Protein AF-A0A661F7D6-F1 (afdb_monomer_lite)

Sequence (61 aa):
IESVMEIVIDGLTKEDIDKAMRVGIQAVCDLGAENGIKRISAGNYGGKLGPFHFHLQEIMA

Structure (mmCIF, N/CA/C/O backbone):
data_AF-A0A661F7D6-F1
#
_entry.id   AF-A0A661F7D6-F1
#
loop_
_atom_site.group_PDB
_atom_site.id
_atom_site.type_symbol
_atom_site.label_atom_id
_atom_site.label_alt_id
_atom_site.label_comp_id
_atom_site.label_asym_id
_atom_site.label_entity_id
_atom_site.label_seq_id
_atom_site.pdbx_PDB_ins_code
_atom_site.Cartn_x
_atom_site.Cartn_y
_atom_site.Cartn_z
_atom_site.occup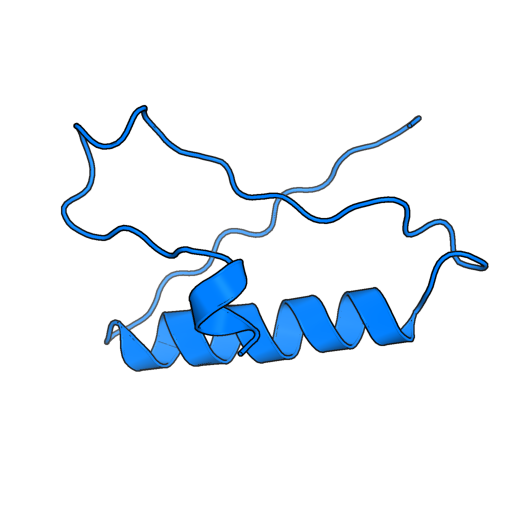ancy
_atom_site.B_iso_or_equiv
_atom_site.auth_seq_id
_atom_site.auth_comp_id
_atom_site.auth_asym_id
_atom_site.auth_atom_id
_atom_site.pdbx_PDB_model_num
ATOM 1 N N . ILE A 1 1 ? 15.753 6.251 -7.336 1.00 93.06 1 ILE A N 1
ATOM 2 C CA . ILE A 1 1 ? 14.302 6.538 -7.251 1.00 93.06 1 ILE A CA 1
ATOM 3 C C . ILE A 1 1 ? 14.142 7.976 -7.693 1.00 93.06 1 ILE A C 1
ATOM 5 O O . ILE A 1 1 ? 14.678 8.839 -7.014 1.00 93.06 1 ILE A O 1
ATOM 9 N N . GLU A 1 2 ? 13.528 8.206 -8.848 1.00 94.50 2 GLU A N 1
ATOM 10 C CA . GLU A 1 2 ? 13.432 9.540 -9.468 1.00 94.50 2 GLU A CA 1
ATOM 11 C C . GLU A 1 2 ? 12.068 10.199 -9.225 1.00 94.50 2 GLU A C 1
ATOM 13 O O . GLU A 1 2 ? 11.952 11.417 -9.268 1.00 94.50 2 GLU A O 1
ATOM 18 N N . SER A 1 3 ? 11.047 9.395 -8.911 1.00 96.62 3 SER A N 1
ATOM 19 C CA . SER A 1 3 ? 9.705 9.840 -8.544 1.00 96.62 3 SER A CA 1
ATOM 20 C C . SER A 1 3 ? 9.093 8.887 -7.515 1.00 96.62 3 SER A C 1
ATOM 22 O O . SER A 1 3 ? 9.482 7.716 -7.424 1.00 96.62 3 SER A O 1
ATOM 24 N N . VAL A 1 4 ? 8.154 9.403 -6.725 1.00 97.56 4 VAL A N 1
ATOM 25 C CA . VAL A 1 4 ? 7.323 8.654 -5.778 1.00 97.56 4 VAL A CA 1
ATOM 26 C C . VAL A 1 4 ? 5.889 9.145 -5.946 1.00 97.56 4 VAL A C 1
ATOM 28 O O . VAL A 1 4 ? 5.659 10.350 -6.005 1.00 97.56 4 VAL A O 1
ATOM 31 N N . MET A 1 5 ? 4.939 8.216 -6.017 1.00 97.19 5 MET A N 1
ATOM 32 C CA . MET A 1 5 ? 3.513 8.511 -6.127 1.00 97.19 5 MET A CA 1
ATOM 33 C C . MET A 1 5 ? 2.776 7.924 -4.925 1.00 97.19 5 MET A C 1
ATOM 35 O O . MET A 1 5 ? 3.109 6.827 -4.475 1.00 97.19 5 MET A O 1
ATOM 39 N N . GLU A 1 6 ? 1.791 8.658 -4.417 1.00 98.44 6 GLU A N 1
ATOM 40 C CA . GLU A 1 6 ? 0.953 8.247 -3.293 1.00 98.44 6 GLU A CA 1
ATOM 41 C C . GLU A 1 6 ? -0.484 8.031 -3.770 1.00 98.44 6 GLU A C 1
ATOM 43 O O . GLU A 1 6 ? -1.020 8.832 -4.535 1.00 98.44 6 GLU A O 1
ATOM 48 N N . ILE A 1 7 ? -1.089 6.931 -3.324 1.00 98.38 7 ILE A N 1
ATOM 49 C CA . ILE A 1 7 ? -2.490 6.596 -3.572 1.00 98.38 7 ILE A CA 1
ATOM 50 C C . ILE A 1 7 ? -3.192 6.582 -2.217 1.00 98.38 7 ILE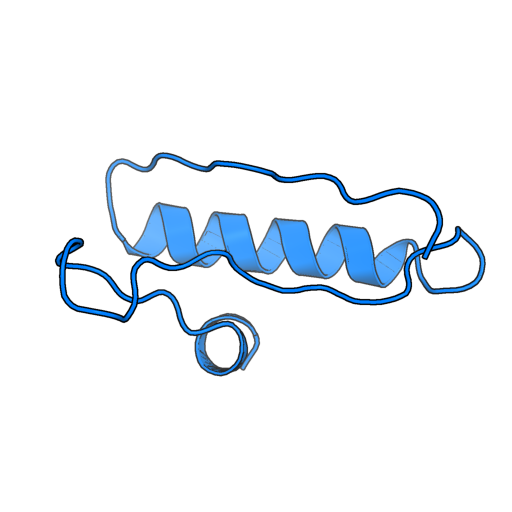 A C 1
ATOM 52 O O . ILE A 1 7 ? -2.804 5.821 -1.331 1.00 98.38 7 ILE A O 1
ATOM 56 N N . VAL A 1 8 ? -4.215 7.423 -2.064 1.00 98.44 8 VAL A N 1
ATOM 57 C CA . VAL A 1 8 ? -5.027 7.531 -0.844 1.00 98.44 8 VAL A CA 1
ATOM 58 C C . VAL A 1 8 ? -6.380 6.874 -1.100 1.00 98.44 8 VAL A C 1
ATOM 60 O O . VAL A 1 8 ? -6.981 7.090 -2.151 1.00 98.44 8 VAL A O 1
ATOM 63 N N . ILE A 1 9 ? -6.836 6.045 -0.160 1.00 98.56 9 ILE A N 1
ATOM 64 C CA . ILE A 1 9 ? -8.055 5.241 -0.284 1.00 98.56 9 ILE A CA 1
ATOM 65 C C . ILE A 1 9 ? -8.932 5.488 0.943 1.00 98.56 9 ILE A C 1
ATOM 67 O O . ILE A 1 9 ? -8.495 5.232 2.063 1.00 98.56 9 ILE A O 1
ATOM 71 N N . ASP A 1 10 ? -10.178 5.893 0.704 1.00 98.38 10 ASP A N 1
ATOM 72 C CA . ASP A 1 10 ? -11.247 5.893 1.703 1.00 98.38 10 ASP A CA 1
ATOM 73 C C . ASP A 1 10 ? -12.184 4.702 1.452 1.00 98.38 10 ASP A C 1
ATOM 75 O O . ASP A 1 10 ? -12.421 4.310 0.306 1.00 98.38 10 ASP A O 1
ATOM 79 N N . GLY A 1 11 ? -12.739 4.131 2.520 1.00 97.56 11 GLY A N 1
ATOM 80 C CA . GLY A 1 11 ? -13.676 3.008 2.457 1.00 97.56 11 GLY A CA 1
ATOM 81 C C . GLY A 1 11 ? -14.777 3.128 3.506 1.00 97.56 11 GLY A C 1
ATOM 82 O O . GLY A 1 11 ? -14.633 3.853 4.490 1.00 97.56 11 GLY A O 1
ATOM 83 N N . LEU A 1 12 ? -15.890 2.420 3.294 1.00 98.44 12 LEU A N 1
ATOM 84 C CA . LEU A 1 12 ? -16.995 2.369 4.260 1.00 98.44 12 LEU A CA 1
ATOM 85 C C . LEU A 1 12 ? -16.670 1.441 5.440 1.00 98.44 12 LEU A C 1
ATOM 87 O O . LEU A 1 12 ? -17.157 1.655 6.549 1.00 98.44 12 LEU A O 1
ATOM 91 N N . THR A 1 13 ? -15.842 0.423 5.198 1.00 97.88 13 THR A N 1
ATOM 92 C CA . THR A 1 13 ? -15.365 -0.549 6.188 1.00 97.88 13 THR A CA 1
ATOM 93 C C . THR A 1 13 ? -13.846 -0.727 6.101 1.00 97.88 13 THR A C 1
ATOM 95 O O . THR A 1 13 ? -13.219 -0.345 5.109 1.00 97.88 13 THR A O 1
ATOM 98 N N . LYS A 1 14 ? -13.233 -1.327 7.131 1.00 97.06 14 LYS A N 1
ATOM 99 C CA . LYS A 1 14 ? -11.797 -1.657 7.116 1.00 97.06 14 LYS A CA 1
ATOM 100 C C . LYS A 1 14 ? -11.489 -2.672 6.011 1.00 97.06 14 LYS A C 1
ATOM 102 O O . LYS A 1 14 ? -10.475 -2.557 5.331 1.00 97.06 14 LYS A O 1
ATOM 107 N N . GLU A 1 15 ? -12.382 -3.632 5.818 1.00 97.56 15 GLU A N 1
ATOM 108 C CA . GLU A 1 15 ? -12.272 -4.710 4.842 1.00 97.56 15 GLU A CA 1
ATOM 109 C C . GLU A 1 15 ? -12.273 -4.176 3.401 1.00 97.56 15 GLU A C 1
ATOM 111 O O . GLU A 1 15 ? -11.536 -4.690 2.557 1.00 97.56 15 GLU A O 1
ATOM 116 N N . ASP A 1 16 ? -13.042 -3.116 3.121 1.00 98.44 16 ASP A N 1
ATOM 117 C CA . ASP A 1 16 ? -13.014 -2.436 1.820 1.00 98.44 16 ASP A CA 1
ATOM 118 C C . ASP A 1 16 ? -11.622 -1.858 1.526 1.00 98.44 16 ASP A C 1
ATOM 120 O O . ASP A 1 16 ? -11.107 -2.007 0.415 1.00 98.44 16 ASP A O 1
ATOM 124 N N . ILE A 1 17 ? -10.995 -1.241 2.535 1.00 98.38 17 ILE A N 1
ATOM 125 C CA . ILE A 1 17 ? -9.657 -0.643 2.430 1.00 98.38 17 ILE A CA 1
ATOM 126 C C . ILE A 1 17 ? -8.595 -1.738 2.292 1.00 98.38 17 ILE A C 1
ATOM 128 O O . ILE A 1 17 ? -7.772 -1.662 1.380 1.00 98.38 17 ILE A O 1
ATOM 132 N N . ASP A 1 18 ? -8.644 -2.788 3.121 1.00 98.25 18 ASP A N 1
ATOM 133 C CA . ASP A 1 18 ? -7.729 -3.937 3.041 1.00 98.25 18 ASP A CA 1
ATOM 134 C C . ASP A 1 18 ? -7.754 -4.550 1.631 1.00 98.25 18 ASP A C 1
ATOM 136 O O . ASP A 1 18 ? -6.710 -4.769 1.007 1.00 98.25 18 ASP A O 1
ATOM 140 N N . LYS A 1 19 ? -8.960 -4.782 1.094 1.00 98.56 19 LYS A N 1
ATOM 141 C CA . LYS A 1 19 ? -9.151 -5.334 -0.248 1.00 98.56 19 LYS A CA 1
ATOM 142 C C . LYS A 1 19 ? -8.607 -4.395 -1.320 1.00 98.56 19 LYS A C 1
ATOM 144 O O . LY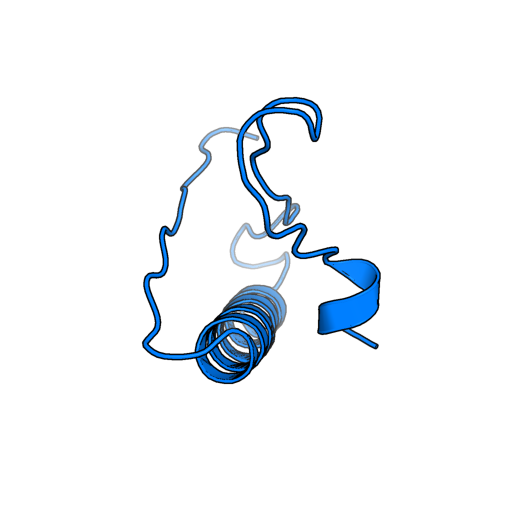S A 1 19 ? -7.900 -4.862 -2.212 1.00 98.56 19 LYS A O 1
ATOM 149 N N . ALA A 1 20 ? -8.922 -3.102 -1.245 1.00 98.75 20 ALA A N 1
ATOM 150 C CA . ALA A 1 20 ? -8.465 -2.107 -2.211 1.00 98.75 20 ALA A CA 1
ATOM 151 C C . ALA A 1 20 ? -6.933 -1.984 -2.221 1.00 98.75 20 ALA A C 1
ATOM 153 O O . ALA A 1 20 ? -6.322 -1.998 -3.292 1.00 98.75 20 ALA A O 1
ATOM 154 N N . MET A 1 21 ? -6.303 -1.954 -1.042 1.00 98.69 21 MET A N 1
ATOM 155 C CA . MET A 1 21 ? -4.847 -1.964 -0.905 1.00 98.69 21 MET A CA 1
ATOM 156 C C . MET A 1 21 ? -4.243 -3.230 -1.516 1.00 98.69 21 MET A C 1
ATOM 158 O O . MET A 1 21 ? -3.337 -3.119 -2.338 1.00 98.69 21 MET A O 1
ATOM 162 N N . ARG A 1 22 ? -4.764 -4.423 -1.192 1.00 98.69 22 ARG A N 1
ATOM 163 C CA . ARG A 1 22 ? -4.235 -5.692 -1.721 1.00 98.69 22 ARG A CA 1
ATOM 164 C C . ARG A 1 22 ? -4.261 -5.736 -3.247 1.00 98.69 22 ARG A C 1
ATOM 166 O O . ARG A 1 22 ? -3.237 -6.012 -3.868 1.00 98.69 22 ARG A O 1
ATOM 173 N N . VAL A 1 23 ? -5.415 -5.461 -3.862 1.00 98.75 23 VAL A N 1
ATOM 174 C CA . VAL A 1 23 ? -5.549 -5.557 -5.327 1.00 98.75 23 VAL A CA 1
ATOM 175 C C . VAL A 1 23 ? -4.764 -4.462 -6.049 1.00 98.75 23 VAL A C 1
ATOM 177 O O . VAL A 1 23 ? -4.189 -4.727 -7.101 1.00 98.75 23 VAL A O 1
ATOM 180 N N . GLY A 1 24 ? -4.681 -3.256 -5.476 1.00 98.56 24 GLY A N 1
ATOM 181 C CA . GLY A 1 24 ? -3.881 -2.165 -6.030 1.00 98.56 24 GLY A CA 1
ATOM 182 C C . GLY A 1 24 ? -2.381 -2.459 -5.976 1.00 98.56 24 GLY A C 1
ATOM 183 O O . GLY A 1 24 ? -1.685 -2.300 -6.976 1.00 98.56 24 GLY A O 1
ATOM 184 N N . ILE A 1 25 ? -1.889 -2.952 -4.835 1.00 98.56 25 ILE A N 1
ATOM 185 C CA . ILE A 1 25 ? -0.491 -3.373 -4.668 1.00 98.56 25 ILE A CA 1
ATOM 186 C C . ILE A 1 25 ? -0.161 -4.510 -5.636 1.00 98.56 25 ILE A C 1
ATOM 188 O O . ILE A 1 25 ? 0.865 -4.435 -6.308 1.00 98.56 25 ILE A O 1
ATOM 192 N N . GLN A 1 26 ? -1.032 -5.519 -5.760 1.00 98.56 26 GLN A N 1
ATOM 193 C CA . GLN A 1 26 ? -0.825 -6.619 -6.702 1.00 98.56 26 GLN A CA 1
ATOM 194 C C . GLN A 1 26 ? -0.7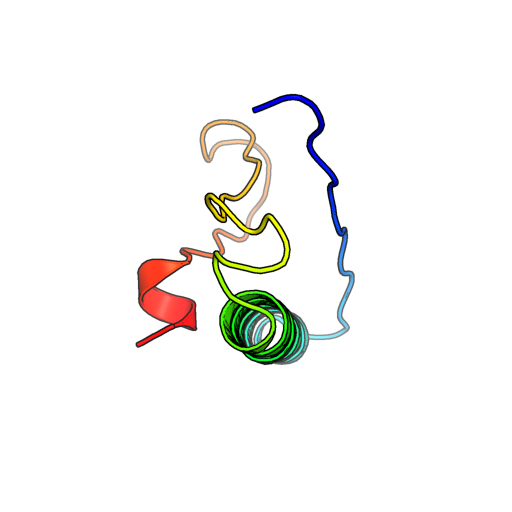20 -6.114 -8.145 1.00 98.56 26 GLN A C 1
ATOM 196 O O . GLN A 1 26 ? 0.242 -6.447 -8.825 1.00 98.56 26 GLN A O 1
ATOM 201 N N . ALA A 1 27 ? -1.628 -5.238 -8.583 1.00 98.50 27 ALA A N 1
ATOM 202 C CA . ALA A 1 27 ? -1.592 -4.683 -9.936 1.00 98.50 27 ALA A CA 1
ATOM 203 C C . ALA A 1 27 ? -0.299 -3.891 -10.222 1.00 98.50 27 ALA A C 1
ATOM 205 O O . ALA A 1 27 ? 0.259 -3.975 -11.315 1.00 98.50 27 ALA A O 1
ATOM 206 N N . VAL A 1 28 ? 0.214 -3.142 -9.237 1.00 97.62 28 VAL A N 1
ATOM 207 C CA . VAL A 1 28 ? 1.503 -2.439 -9.353 1.00 97.62 28 VAL A CA 1
ATOM 208 C C . VAL A 1 28 ? 2.674 -3.426 -9.390 1.00 97.62 28 VAL A C 1
ATOM 210 O O . VAL A 1 28 ? 3.612 -3.237 -10.162 1.00 97.62 28 VAL A O 1
ATOM 213 N N . CYS A 1 29 ? 2.631 -4.497 -8.598 1.00 97.25 29 CYS A N 1
ATOM 214 C CA . CYS A 1 29 ? 3.627 -5.567 -8.659 1.00 97.25 29 CYS A CA 1
ATOM 215 C C . CYS A 1 29 ? 3.619 -6.294 -10.012 1.00 97.25 29 CYS A C 1
ATOM 217 O O . CYS A 1 29 ? 4.695 -6.597 -10.522 1.00 97.25 29 CYS A O 1
ATOM 219 N N . ASP A 1 30 ? 2.445 -6.510 -10.611 1.00 98.12 30 ASP A N 1
ATOM 220 C CA . ASP A 1 30 ? 2.290 -7.172 -11.912 1.00 98.12 30 ASP A CA 1
ATOM 221 C C . ASP A 1 30 ? 2.888 -6.340 -13.062 1.00 98.12 30 ASP A C 1
ATOM 223 O O . ASP A 1 30 ? 3.413 -6.907 -14.019 1.00 98.12 30 ASP A O 1
ATOM 227 N N . LEU A 1 31 ? 2.890 -5.000 -12.957 1.00 97.06 31 LEU A N 1
ATOM 228 C CA . LEU A 1 31 ? 3.660 -4.135 -13.869 1.00 97.06 31 LEU A CA 1
ATOM 229 C C . LEU A 1 31 ? 5.170 -4.396 -13.754 1.00 97.06 31 LEU A C 1
ATOM 231 O O . LEU A 1 31 ? 5.888 -4.371 -14.753 1.00 97.06 31 LEU A O 1
ATOM 235 N N . GLY A 1 32 ? 5.661 -4.655 -12.544 1.00 96.62 32 GLY A N 1
ATOM 236 C CA . GLY A 1 32 ? 7.008 -5.162 -12.313 1.00 96.62 32 GLY A CA 1
ATOM 237 C C . GLY A 1 32 ? 8.153 -4.158 -12.489 1.00 96.62 32 GLY A C 1
ATOM 238 O O . GLY A 1 32 ? 8.000 -2.992 -12.866 1.00 96.62 32 GLY A O 1
ATOM 239 N N . ALA A 1 33 ? 9.360 -4.637 -12.181 1.00 96.50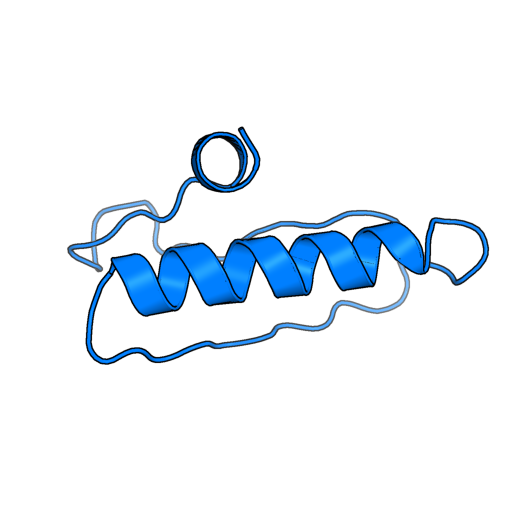 33 ALA A N 1
ATOM 240 C CA . ALA A 1 33 ? 10.563 -3.809 -12.114 1.00 96.50 33 ALA A CA 1
ATOM 241 C C . ALA A 1 33 ? 11.078 -3.317 -13.473 1.00 96.50 33 ALA A C 1
ATOM 243 O O . ALA A 1 33 ? 11.788 -2.301 -13.513 1.00 96.50 33 ALA A O 1
ATOM 244 N N . GLU A 1 34 ? 10.717 -4.018 -14.552 1.00 96.88 34 GLU A N 1
ATOM 245 C CA . GLU A 1 34 ? 11.010 -3.644 -15.940 1.00 96.88 34 GLU A CA 1
ATOM 246 C C . GLU A 1 34 ? 10.269 -2.364 -16.342 1.00 96.88 34 GLU A C 1
ATOM 248 O O . GLU A 1 34 ? 10.839 -1.515 -17.019 1.00 96.88 34 GLU A O 1
ATOM 253 N N . ASN A 1 35 ? 9.059 -2.155 -15.810 1.00 96.19 35 ASN A N 1
ATOM 254 C CA . ASN A 1 35 ? 8.270 -0.933 -15.996 1.00 96.19 35 ASN A CA 1
ATOM 255 C C . ASN A 1 35 ? 8.562 0.140 -14.930 1.00 96.19 35 ASN A C 1
ATOM 257 O O . ASN A 1 35 ? 7.781 1.065 -14.721 1.00 96.19 35 ASN A O 1
ATOM 261 N N . GLY A 1 36 ? 9.695 0.031 -14.230 1.00 96.81 36 GLY A N 1
ATOM 262 C CA . GLY A 1 36 ? 10.162 1.057 -13.296 1.00 96.81 36 GLY A CA 1
ATOM 263 C C . GLY A 1 36 ? 9.629 0.943 -11.865 1.00 96.81 36 GLY A C 1
ATOM 264 O O . GLY A 1 36 ? 10.022 1.753 -11.024 1.00 96.81 36 GLY A O 1
ATOM 265 N N . ILE A 1 37 ? 8.827 -0.074 -11.531 1.00 97.62 37 ILE A N 1
ATOM 266 C CA . ILE A 1 37 ? 8.369 -0.298 -10.152 1.00 97.62 37 ILE A CA 1
ATOM 267 C C . ILE A 1 37 ? 9.528 -0.822 -9.301 1.00 97.62 37 ILE A C 1
ATOM 269 O O . ILE A 1 37 ? 10.037 -1.918 -9.512 1.00 97.62 37 ILE A O 1
ATOM 273 N N . LYS A 1 38 ? 9.991 -0.028 -8.329 1.00 97.31 38 LYS A N 1
ATOM 274 C CA . LYS A 1 38 ? 11.152 -0.401 -7.496 1.00 97.31 38 LYS A CA 1
ATOM 275 C C . LYS A 1 38 ? 10.794 -0.836 -6.083 1.00 97.31 38 LYS A C 1
ATOM 277 O O . LYS A 1 38 ? 11.491 -1.675 -5.526 1.00 97.31 38 LYS A O 1
ATOM 282 N N . ARG A 1 39 ? 9.771 -0.233 -5.477 1.00 97.00 39 ARG A N 1
ATOM 283 C CA . ARG A 1 39 ? 9.351 -0.517 -4.100 1.00 97.00 39 ARG A CA 1
ATOM 284 C C . ARG A 1 39 ? 7.946 0.005 -3.839 1.00 97.00 39 A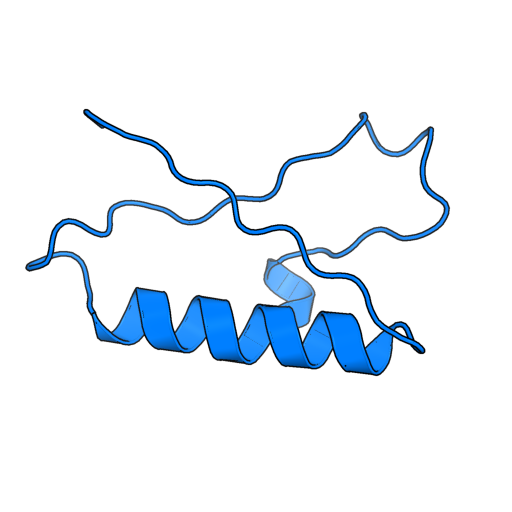RG A C 1
ATOM 286 O O . ARG A 1 39 ? 7.549 1.002 -4.435 1.00 97.00 39 ARG A O 1
ATOM 293 N N . ILE A 1 40 ? 7.265 -0.627 -2.892 1.00 98.12 40 ILE A N 1
ATOM 294 C CA . ILE A 1 40 ? 5.970 -0.206 -2.355 1.00 98.12 40 ILE A CA 1
ATOM 295 C C . ILE A 1 40 ? 6.146 0.025 -0.852 1.00 98.12 40 ILE A C 1
ATOM 297 O O . ILE A 1 40 ? 6.884 -0.702 -0.188 1.00 98.12 40 ILE A O 1
ATOM 301 N N . SER A 1 41 ? 5.521 1.077 -0.332 1.00 98.19 41 SER A N 1
ATOM 302 C CA . SER A 1 41 ? 5.557 1.463 1.082 1.00 98.19 41 SER A CA 1
ATOM 303 C C . SER A 1 41 ? 4.220 2.098 1.465 1.00 98.19 41 SER A C 1
ATOM 305 O O . SER A 1 41 ? 3.391 2.353 0.597 1.00 98.19 41 SER A O 1
ATOM 307 N N . ALA A 1 42 ? 4.028 2.375 2.753 1.00 98.31 42 ALA A N 1
ATOM 308 C CA . ALA A 1 42 ? 2.880 3.114 3.266 1.00 98.31 42 ALA A CA 1
ATOM 309 C C . ALA A 1 42 ? 3.342 4.287 4.142 1.00 98.31 42 ALA A C 1
ATOM 311 O O . ALA A 1 42 ? 4.285 4.149 4.929 1.00 98.31 42 ALA A O 1
ATOM 312 N N . GLY A 1 43 ? 2.679 5.435 3.999 1.00 97.81 43 GLY A N 1
ATOM 313 C CA . GLY A 1 43 ? 2.813 6.563 4.918 1.00 97.81 43 GLY A CA 1
ATOM 314 C C . GLY A 1 43 ? 2.109 6.273 6.245 1.00 97.81 43 GLY A C 1
ATOM 315 O O . GLY A 1 43 ? 1.105 5.567 6.286 1.00 97.81 43 GLY A O 1
ATOM 316 N N . ASN A 1 44 ? 2.644 6.784 7.354 1.00 98.06 44 ASN A N 1
ATOM 317 C CA . ASN A 1 44 ? 2.006 6.684 8.666 1.00 98.06 44 ASN A CA 1
ATOM 318 C C . ASN A 1 44 ? 2.426 7.848 9.576 1.00 98.06 44 ASN A C 1
ATOM 320 O O . ASN A 1 44 ? 3.449 8.490 9.349 1.00 98.06 44 ASN A O 1
ATOM 324 N N . TYR A 1 45 ? 1.659 8.071 10.645 1.00 97.00 45 TYR A N 1
ATOM 325 C CA . TYR A 1 45 ? 1.888 9.136 11.630 1.00 97.00 45 TYR A CA 1
ATOM 326 C C . TYR A 1 45 ? 2.473 8.603 12.952 1.00 97.00 45 TYR A C 1
ATOM 328 O O . TYR A 1 45 ? 2.087 9.036 14.038 1.00 97.00 45 TYR A O 1
ATOM 336 N N . GLY A 1 46 ? 3.348 7.593 12.889 1.00 96.25 46 GLY A N 1
ATOM 337 C CA . GLY A 1 46 ? 3.986 6.997 14.071 1.00 96.25 46 GLY A CA 1
ATOM 338 C C . GLY A 1 46 ? 3.049 6.176 14.966 1.00 96.25 46 GLY A C 1
ATOM 339 O O . GLY A 1 46 ? 3.382 5.924 16.122 1.00 96.25 46 GLY A O 1
ATOM 340 N N . GLY A 1 47 ? 1.874 5.794 14.455 1.00 95.94 47 GLY A N 1
ATOM 341 C CA . GLY A 1 47 ? 0.911 4.919 15.133 1.00 95.94 47 GLY A CA 1
ATOM 342 C C . GLY A 1 47 ? 0.145 5.548 16.302 1.00 95.94 47 GLY A C 1
ATOM 343 O O . GLY A 1 47 ? -0.373 4.826 17.148 1.00 95.94 47 GLY A O 1
ATOM 344 N N . LYS A 1 48 ? 0.120 6.886 16.396 1.00 95.12 48 LYS A N 1
ATOM 345 C CA . LYS A 1 48 ? -0.497 7.617 17.523 1.00 95.12 48 LYS A CA 1
ATOM 346 C C . LYS A 1 48 ? -1.700 8.483 17.147 1.00 95.12 48 LYS A C 1
ATOM 348 O O . LYS A 1 48 ? -2.356 8.999 18.044 1.00 95.12 48 LYS A O 1
ATOM 353 N N . LEU A 1 49 ? -1.945 8.693 15.851 1.00 96.50 49 LEU A N 1
ATOM 354 C CA . LEU A 1 49 ? -2.979 9.614 15.367 1.00 96.50 49 LEU A CA 1
ATOM 355 C C . LEU A 1 49 ? -4.240 8.882 14.895 1.00 96.50 49 LEU A C 1
ATOM 357 O O . LEU A 1 49 ? -5.339 9.203 15.335 1.00 96.50 49 LEU A O 1
ATOM 361 N N . GLY A 1 50 ? -4.079 7.917 13.988 1.00 93.25 50 GLY A N 1
ATOM 362 C CA . GLY A 1 50 ? -5.188 7.161 13.412 1.00 93.25 50 GLY A CA 1
ATOM 363 C C . GLY A 1 50 ? -5.536 5.925 14.247 1.00 93.25 50 GLY A C 1
ATOM 364 O O . GLY A 1 50 ? -4.628 5.294 14.783 1.00 93.25 50 GLY A O 1
ATOM 365 N N . PRO A 1 51 ? -6.822 5.542 14.334 1.00 94.56 51 PRO A N 1
ATOM 366 C CA . PRO A 1 51 ? -7.240 4.342 15.058 1.00 94.56 51 PRO A CA 1
ATOM 367 C C . PRO A 1 51 ? -6.951 3.036 14.295 1.00 94.56 51 PRO A C 1
ATOM 369 O O . PRO A 1 51 ? -6.981 1.965 14.894 1.00 94.56 51 PRO A O 1
ATOM 372 N N . PHE A 1 52 ? -6.680 3.110 12.986 1.00 96.50 52 PHE A N 1
ATOM 373 C CA . PHE A 1 52 ? -6.422 1.951 12.130 1.00 96.50 52 PHE A CA 1
ATOM 374 C C . PHE A 1 52 ? -4.974 1.916 11.656 1.00 96.50 52 PHE A C 1
ATOM 376 O O . PHE A 1 52 ? -4.454 2.918 11.163 1.00 96.50 52 PHE A O 1
ATOM 383 N N . HIS A 1 53 ? -4.354 0.738 11.742 1.00 97.44 53 HIS A N 1
ATOM 384 C CA . HIS A 1 53 ? -3.037 0.455 11.179 1.00 97.44 53 HIS A CA 1
ATOM 385 C C . HIS A 1 53 ? -3.159 -0.649 10.126 1.00 97.44 53 HIS A C 1
ATOM 387 O O . HIS A 1 53 ? -3.571 -1.767 10.422 1.00 97.44 53 HIS A O 1
ATOM 393 N N . PHE A 1 54 ? -2.796 -0.314 8.891 1.00 97.56 54 PHE A N 1
ATOM 394 C CA . PHE A 1 54 ? -2.874 -1.194 7.729 1.00 97.56 54 PHE A CA 1
ATOM 395 C C . PHE A 1 54 ? -1.479 -1.740 7.407 1.00 97.56 54 PHE A C 1
ATOM 397 O O . PHE A 1 54 ? -0.731 -1.165 6.613 1.00 97.56 54 PHE A O 1
ATOM 404 N N . HIS A 1 55 ? -1.076 -2.819 8.082 1.00 98.12 55 HIS A N 1
ATOM 405 C CA . HIS A 1 55 ? 0.246 -3.413 7.890 1.00 98.12 55 HIS A CA 1
ATOM 406 C C . HIS A 1 55 ? 0.323 -4.140 6.540 1.00 98.12 55 HIS A C 1
ATOM 408 O O . HIS A 1 55 ? -0.347 -5.146 6.326 1.00 98.12 55 HIS A O 1
ATOM 414 N N . LEU A 1 56 ? 1.184 -3.662 5.632 1.00 98.31 56 LEU A N 1
ATOM 415 C CA . LEU A 1 56 ? 1.289 -4.209 4.270 1.00 98.31 56 LEU A CA 1
ATOM 416 C C . LEU A 1 56 ? 1.586 -5.715 4.238 1.00 98.31 56 LEU A C 1
ATOM 418 O O . LEU A 1 56 ? 1.073 -6.414 3.375 1.00 98.31 56 LEU A O 1
ATOM 422 N N . GLN A 1 57 ? 2.383 -6.218 5.184 1.00 97.69 57 GLN A N 1
ATOM 423 C CA . GLN A 1 57 ? 2.689 -7.650 5.281 1.00 97.69 57 GLN A CA 1
ATOM 424 C C . GLN A 1 57 ? 1.442 -8.488 5.602 1.00 97.69 57 GLN A C 1
ATOM 426 O O . GLN A 1 57 ? 1.293 -9.576 5.067 1.00 97.69 57 GLN A O 1
ATOM 431 N N . GLU A 1 58 ? 0.533 -7.971 6.433 1.00 98.00 58 GLU A N 1
ATOM 432 C CA . GLU A 1 58 ? -0.726 -8.646 6.775 1.00 98.00 58 GLU A CA 1
ATOM 433 C C . GLU A 1 58 ? -1.722 -8.577 5.614 1.00 98.00 58 GLU A C 1
ATOM 435 O O . GLU A 1 58 ? -2.374 -9.564 5.294 1.00 98.00 58 GLU A O 1
ATOM 440 N N . ILE A 1 59 ? -1.798 -7.430 4.933 1.00 98.06 59 ILE A N 1
ATOM 441 C CA . ILE A 1 59 ? -2.673 -7.230 3.766 1.00 98.06 59 ILE A CA 1
ATOM 442 C C . ILE A 1 59 ? -2.285 -8.155 2.603 1.00 98.06 59 ILE A C 1
ATOM 444 O O . ILE A 1 59 ? -3.156 -8.634 1.868 1.00 98.06 59 ILE A O 1
ATOM 448 N N . MET A 1 60 ? -0.982 -8.392 2.434 1.00 97.81 60 MET A N 1
ATOM 449 C CA . MET A 1 60 ? -0.424 -9.181 1.334 1.00 97.81 60 MET A CA 1
ATOM 450 C C . MET A 1 60 ? -0.226 -10.670 1.654 1.00 97.81 60 MET A C 1
ATOM 452 O O . MET A 1 60 ? 0.149 -11.407 0.743 1.00 97.81 60 MET A O 1
ATOM 456 N N . ALA A 1 61 ? -0.475 -11.111 2.893 1.00 93.62 61 ALA A N 1
ATOM 457 C CA . ALA A 1 61 ? -0.427 -12.526 3.279 1.00 93.62 61 ALA A CA 1
ATOM 458 C C . ALA A 1 61 ? -1.472 -13.368 2.524 1.00 93.62 61 ALA A C 1
ATOM 460 O O . ALA A 1 61 ? -1.151 -14.511 2.143 1.00 93.62 61 ALA A O 1
#

Radius of gyration: 12.69 Å; chains: 1; bounding box: 31×22×34 Å

Secondary structure (DSSP, 8-state):
-----------SSHHHHHHHHHHHHHHHHHHTGGGT--------STTSS-S----HHHHT-

pLDDT: mean 97.37, std 1.35, range [93.06, 98.75]

Foldseek 3Di:
DPDDDDDDDDDPDPVRVLVVLQVVVVVLCVCPVVVPRDDDDDDDDPCPPDPDDRDPVVSND